Protein AF-A0A3D1F9S6-F1 (afdb_monomer)

Sequence 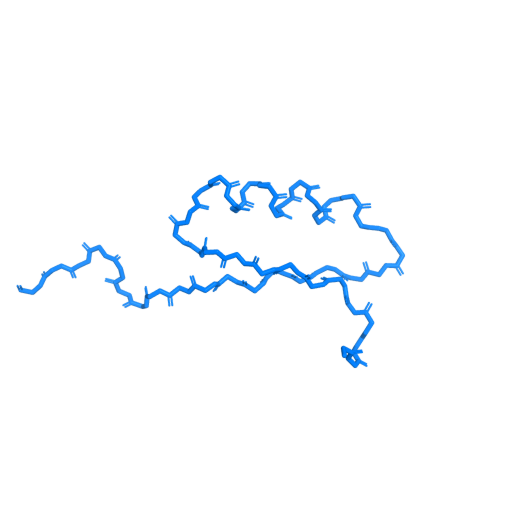(47 aa):
RSFGWHTIEIDGHNMKEILAAFSEAETIKGKPAIIIAHTVKGKGVSF

Radius of gyration: 13.17 Å; Cα contacts (8 Å, |Δi|>4): 47; chains: 1; bounding box: 33×15×38 Å

Nearest PDB structures (foldseek):
  4ote-assembly2_B  TM=4.970E-01  e=2.486E+00  Clostridioides difficile 630

Structure (mmCIF, N/CA/C/O backbone):
data_AF-A0A3D1F9S6-F1
#
_entry.id   AF-A0A3D1F9S6-F1
#
loop_
_atom_site.group_PDB
_atom_site.id
_atom_site.type_symbol
_atom_site.label_atom_id
_atom_site.label_alt_id
_atom_site.label_comp_id
_atom_site.label_asym_id
_atom_site.label_entity_id
_atom_site.label_seq_id
_atom_site.pdbx_PDB_ins_code
_atom_site.Cartn_x
_atom_site.Cartn_y
_atom_site.Cartn_z
_atom_site.occupancy
_atom_site.B_iso_or_equiv
_atom_site.auth_seq_id
_atom_site.auth_comp_id
_atom_site.auth_asym_id
_atom_site.auth_atom_id
_atom_site.pdbx_PDB_model_num
ATOM 1 N N . ARG A 1 1 ? -18.834 0.016 -2.840 1.00 60.22 1 ARG A N 1
ATOM 2 C CA . ARG A 1 1 ? -17.793 -0.584 -1.965 1.00 60.22 1 ARG A CA 1
ATOM 3 C C . ARG A 1 1 ? -18.485 -1.604 -1.058 1.00 60.22 1 ARG A C 1
ATOM 5 O O . ARG A 1 1 ? -19.247 -1.182 -0.205 1.00 60.22 1 ARG A O 1
ATOM 12 N N . SER A 1 2 ? -18.333 -2.908 -1.307 1.00 65.44 2 SER A N 1
ATOM 13 C CA . SER A 1 2 ? -19.237 -3.965 -0.794 1.00 65.44 2 SER A CA 1
ATOM 14 C C . SER A 1 2 ? -18.715 -4.778 0.401 1.00 65.44 2 SER A C 1
ATOM 16 O O . SER A 1 2 ? -19.517 -5.405 1.076 1.00 65.44 2 SER A O 1
ATOM 18 N N . PHE A 1 3 ? -17.413 -4.741 0.711 1.00 81.44 3 PHE A N 1
ATOM 19 C CA . PHE A 1 3 ? -16.824 -5.526 1.813 1.00 81.44 3 PHE A CA 1
ATOM 20 C C . PHE A 1 3 ? -16.528 -4.722 3.094 1.00 81.44 3 PHE A C 1
ATOM 22 O O . PHE A 1 3 ? -16.047 -5.285 4.068 1.00 81.44 3 PHE A O 1
ATOM 29 N N . GLY A 1 4 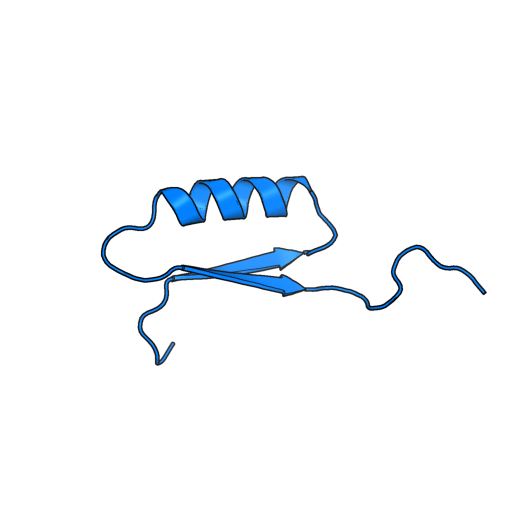? -16.780 -3.407 3.110 1.00 89.50 4 GLY A N 1
ATOM 30 C CA . GLY A 1 4 ? -16.514 -2.549 4.279 1.00 89.50 4 GLY A CA 1
ATOM 31 C C . GLY A 1 4 ? -15.041 -2.173 4.502 1.00 89.50 4 GLY A C 1
ATOM 32 O O . GLY A 1 4 ? -14.711 -1.560 5.513 1.00 89.50 4 GLY A O 1
ATOM 33 N N . TRP A 1 5 ? -14.154 -2.504 3.561 1.00 95.31 5 TRP A N 1
ATOM 34 C CA . TRP A 1 5 ? -12.736 -2.158 3.640 1.00 95.31 5 TRP A CA 1
ATOM 35 C C . TRP A 1 5 ? -12.504 -0.674 3.347 1.00 95.31 5 TRP A C 1
ATOM 37 O O . TRP A 1 5 ? -13.222 -0.047 2.559 1.00 95.31 5 TRP A O 1
ATOM 47 N N . HIS A 1 6 ? -11.464 -0.119 3.961 1.00 96.19 6 HIS A N 1
ATOM 48 C CA . HIS A 1 6 ? -10.891 1.155 3.548 1.00 96.19 6 HIS A CA 1
ATOM 49 C C . HIS A 1 6 ? -9.990 0.929 2.335 1.00 96.19 6 HIS A C 1
ATOM 51 O O . HIS A 1 6 ? -9.010 0.201 2.432 1.00 96.19 6 HIS A O 1
ATOM 57 N N . THR A 1 7 ? -10.342 1.506 1.190 1.00 96.69 7 THR A N 1
ATOM 58 C CA . THR A 1 7 ? -9.609 1.315 -0.067 1.00 96.69 7 THR A CA 1
ATOM 59 C C . THR A 1 7 ? -8.789 2.552 -0.392 1.00 96.69 7 THR A C 1
ATOM 61 O O . THR A 1 7 ? -9.359 3.641 -0.483 1.00 96.69 7 THR A O 1
ATOM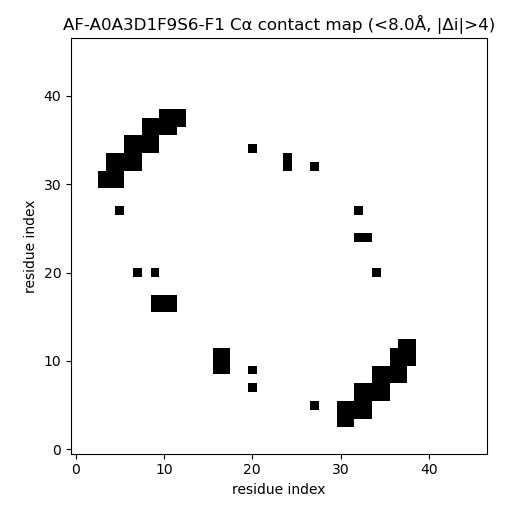 64 N N . ILE A 1 8 ? -7.493 2.346 -0.610 1.00 98.06 8 ILE A N 1
ATOM 65 C CA . ILE A 1 8 ? -6.513 3.345 -1.039 1.00 98.06 8 ILE A CA 1
ATOM 66 C C . ILE A 1 8 ? -6.008 2.910 -2.418 1.00 98.06 8 ILE A C 1
ATOM 68 O O . ILE A 1 8 ? -5.627 1.754 -2.587 1.00 98.06 8 ILE A O 1
ATOM 72 N N . GLU A 1 9 ? -6.028 3.795 -3.409 1.00 98.38 9 GLU A N 1
ATOM 73 C CA . GLU A 1 9 ? -5.504 3.518 -4.753 1.00 98.38 9 GLU A CA 1
ATOM 74 C C . GLU A 1 9 ? -4.289 4.400 -5.020 1.00 98.38 9 GLU A C 1
ATOM 76 O O . GLU A 1 9 ? -4.327 5.589 -4.708 1.00 98.38 9 GLU A O 1
ATOM 81 N N . ILE A 1 10 ? -3.228 3.821 -5.583 1.00 98.62 10 ILE A N 1
ATOM 82 C CA . ILE A 1 10 ? -1.952 4.513 -5.822 1.00 98.62 10 ILE A CA 1
ATOM 83 C C . ILE A 1 10 ? -1.308 4.085 -7.140 1.00 98.62 10 ILE A C 1
ATOM 85 O O . ILE A 1 10 ? -1.560 2.977 -7.632 1.00 98.62 10 ILE A O 1
ATOM 89 N N . ASP A 1 11 ? -0.404 4.912 -7.664 1.00 98.44 11 ASP A N 1
ATOM 90 C CA . ASP A 1 11 ? 0.620 4.446 -8.600 1.00 98.44 11 ASP A CA 1
ATOM 91 C C . ASP A 1 11 ? 1.634 3.568 -7.847 1.00 98.44 11 ASP A C 1
ATOM 93 O O . ASP A 1 11 ? 2.404 4.032 -7.002 1.00 98.44 11 ASP A O 1
ATOM 97 N N . GLY A 1 12 ? 1.662 2.276 -8.179 1.00 98.06 12 GLY A N 1
ATOM 98 C CA . GLY A 1 12 ? 2.577 1.304 -7.586 1.00 98.06 12 GLY A CA 1
ATOM 99 C C . GLY A 1 12 ? 4.048 1.502 -7.963 1.00 98.06 12 GLY A C 1
ATOM 100 O O . GLY A 1 12 ? 4.896 0.759 -7.473 1.00 98.06 12 GLY A O 1
ATOM 101 N N . HIS A 1 13 ? 4.364 2.478 -8.818 1.00 98.06 13 HIS A N 1
ATOM 102 C CA . HIS A 1 13 ? 5.728 2.893 -9.163 1.00 98.06 13 HIS A CA 1
ATOM 103 C C . HIS A 1 13 ? 6.126 4.235 -8.535 1.00 98.06 13 HIS A C 1
ATOM 105 O O . HIS A 1 13 ? 7.256 4.688 -8.731 1.00 98.06 13 HIS A O 1
ATOM 111 N N . ASN A 1 14 ? 5.242 4.867 -7.755 1.00 98.44 14 ASN A N 1
ATOM 112 C CA . ASN A 1 14 ? 5.528 6.115 -7.053 1.00 98.44 14 ASN A CA 1
ATOM 113 C C . ASN A 1 14 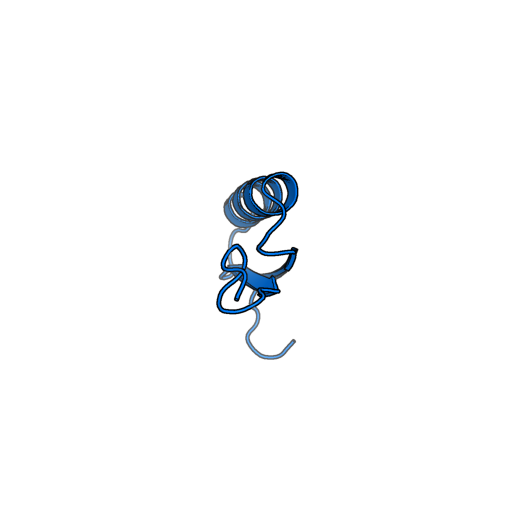? 5.809 5.864 -5.563 1.00 98.44 14 ASN A C 1
ATOM 115 O O . ASN A 1 14 ? 4.903 5.698 -4.749 1.00 98.44 14 ASN A O 1
ATOM 119 N N . MET A 1 15 ? 7.086 5.925 -5.174 1.00 98.31 15 MET A N 1
ATOM 120 C CA . MET A 1 15 ? 7.500 5.693 -3.783 1.00 98.31 15 MET A CA 1
ATOM 121 C C . MET A 1 15 ? 6.870 6.654 -2.771 1.00 98.31 15 MET A C 1
ATOM 123 O O . MET A 1 15 ? 6.665 6.268 -1.622 1.00 98.31 15 MET A O 1
ATOM 127 N N . LYS A 1 16 ? 6.543 7.891 -3.166 1.00 98.62 16 LYS A N 1
ATOM 128 C CA . LYS A 1 16 ? 5.888 8.838 -2.251 1.00 98.62 16 LYS A CA 1
ATOM 129 C C . LYS A 1 16 ? 4.462 8.398 -1.937 1.00 98.62 16 LYS A C 1
ATOM 131 O O . LYS A 1 16 ? 4.055 8.458 -0.782 1.00 98.62 16 LYS A O 1
ATOM 136 N N . GLU A 1 17 ? 3.733 7.932 -2.947 1.00 98.69 17 GLU A N 1
ATOM 137 C CA . GLU A 1 17 ? 2.362 7.443 -2.777 1.00 98.69 17 GLU A CA 1
ATOM 138 C C . GLU A 1 17 ? 2.325 6.137 -1.986 1.00 98.69 17 GLU A C 1
ATOM 140 O O . GLU A 1 17 ? 1.4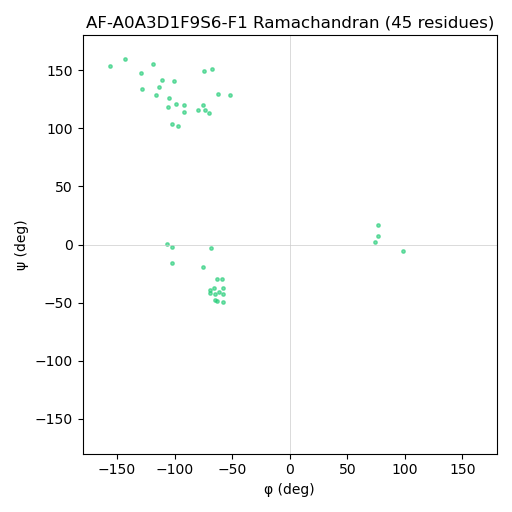78 5.988 -1.113 1.00 98.69 17 GLU A O 1
ATOM 145 N N . ILE A 1 18 ? 3.283 5.234 -2.212 1.00 98.69 18 ILE A N 1
ATOM 146 C CA . ILE A 1 18 ? 3.408 3.993 -1.435 1.00 98.69 18 ILE A CA 1
ATOM 147 C C . ILE A 1 18 ? 3.579 4.300 0.057 1.00 98.69 18 ILE A C 1
ATOM 149 O O . ILE A 1 18 ? 2.859 3.751 0.891 1.00 98.69 18 ILE A O 1
ATOM 153 N N . LEU A 1 19 ? 4.507 5.198 0.403 1.00 98.69 19 LEU A N 1
ATOM 154 C CA . LEU A 1 19 ? 4.748 5.568 1.799 1.00 98.69 19 LEU A CA 1
ATOM 155 C C . LEU A 1 19 ? 3.535 6.272 2.416 1.00 98.69 19 LEU A C 1
AT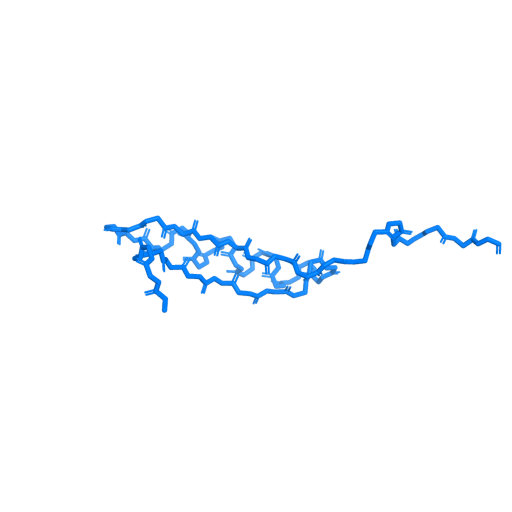OM 157 O O . LEU A 1 19 ? 3.147 5.941 3.534 1.00 98.69 19 LEU A O 1
ATOM 161 N N . ALA A 1 20 ? 2.899 7.187 1.679 1.00 98.69 20 ALA A N 1
ATOM 162 C CA . ALA A 1 20 ? 1.686 7.858 2.136 1.00 98.69 20 ALA A CA 1
ATOM 163 C C . ALA A 1 20 ? 0.530 6.870 2.369 1.00 98.69 20 ALA A C 1
ATOM 165 O O . ALA A 1 20 ? -0.157 6.969 3.384 1.00 98.69 20 ALA A O 1
ATOM 166 N N . ALA A 1 21 ? 0.353 5.884 1.485 1.00 98.62 21 ALA A N 1
ATOM 167 C CA . ALA A 1 21 ? -0.679 4.861 1.614 1.00 98.62 21 ALA A CA 1
ATOM 168 C C . ALA A 1 21 ? -0.452 3.951 2.826 1.00 98.62 21 ALA A C 1
ATOM 170 O O . ALA A 1 21 ? -1.416 3.591 3.501 1.00 98.62 21 ALA A O 1
ATOM 171 N N . PHE A 1 22 ? 0.803 3.609 3.142 1.00 98.62 22 PHE A N 1
ATOM 172 C CA . PHE A 1 22 ? 1.114 2.888 4.378 1.00 98.62 22 PHE A CA 1
ATOM 173 C C . PHE A 1 22 ? 0.807 3.728 5.616 1.00 98.62 22 PHE A C 1
ATOM 175 O O . PHE A 1 22 ? 0.104 3.247 6.505 1.00 98.62 22 PHE A O 1
ATOM 182 N N . SER A 1 23 ? 1.247 4.990 5.648 1.00 98.50 23 SER A N 1
ATOM 183 C CA . SER A 1 23 ? 0.931 5.893 6.759 1.00 98.50 23 SER A CA 1
ATOM 184 C C . SER A 1 23 ? -0.578 6.063 6.946 1.00 98.50 23 SER A C 1
ATOM 186 O O . SER A 1 23 ? -1.060 5.999 8.071 1.00 98.50 23 SER A O 1
ATOM 188 N N . GLU A 1 24 ? -1.347 6.221 5.865 1.00 98.12 24 GLU A N 1
ATOM 189 C CA . GLU A 1 24 ? -2.809 6.294 5.931 1.00 98.12 24 GLU A CA 1
ATOM 190 C C . GLU A 1 24 ? -3.412 4.987 6.461 1.00 98.12 24 GLU A C 1
ATOM 192 O O . GLU A 1 24 ? -4.222 5.026 7.390 1.00 98.12 24 GLU A O 1
ATOM 197 N N . ALA A 1 25 ? -2.995 3.833 5.930 1.00 98.12 25 ALA A N 1
ATOM 198 C CA . ALA A 1 25 ? -3.505 2.527 6.342 1.00 98.12 25 ALA A CA 1
ATOM 199 C C . ALA A 1 25 ? -3.302 2.261 7.845 1.00 98.12 25 ALA A C 1
ATOM 201 O O . ALA A 1 25 ? -4.200 1.717 8.491 1.00 98.12 25 ALA A O 1
ATOM 202 N N . GLU A 1 26 ? -2.179 2.697 8.426 1.00 97.81 26 GLU A N 1
ATOM 203 C CA . GLU A 1 26 ? -1.901 2.576 9.866 1.00 97.81 26 GLU A CA 1
ATOM 204 C C . GLU A 1 26 ? -2.891 3.364 10.744 1.00 97.81 26 GLU A C 1
ATOM 206 O O . GLU A 1 26 ? -3.198 2.947 11.874 1.00 97.81 26 GLU A O 1
ATOM 211 N N . THR A 1 27 ? -3.433 4.474 10.228 1.00 98.12 27 THR A N 1
ATOM 212 C CA . THR A 1 27 ? -4.438 5.286 10.936 1.00 98.12 27 THR A CA 1
ATOM 213 C C . THR A 1 27 ? -5.829 4.652 10.943 1.00 98.12 27 THR A C 1
ATOM 215 O O . THR A 1 27 ? -6.653 4.986 11.797 1.00 98.12 27 THR A O 1
ATOM 218 N N . ILE A 1 28 ? -6.103 3.708 10.039 1.00 97.50 28 ILE A N 1
ATOM 219 C CA . ILE A 1 28 ? -7.421 3.087 9.918 1.00 97.50 28 ILE A CA 1
ATOM 220 C C . ILE A 1 28 ? -7.639 2.088 11.054 1.00 97.50 28 ILE A C 1
ATOM 222 O O . ILE A 1 28 ? -6.919 1.102 11.200 1.00 97.50 28 ILE A O 1
ATOM 226 N N . LYS A 1 29 ? -8.677 2.330 11.858 1.00 95.75 29 LYS A N 1
ATOM 227 C CA . LYS A 1 29 ? -9.121 1.449 12.947 1.00 95.75 29 LYS A CA 1
ATOM 228 C C . LYS A 1 29 ? -10.551 0.971 12.696 1.00 95.75 29 LYS A C 1
ATOM 230 O O . LYS A 1 29 ? -11.323 1.625 11.998 1.00 95.75 29 LYS A O 1
ATOM 235 N N . GLY A 1 30 ? -10.909 -0.179 13.268 1.00 96.06 30 GLY A N 1
ATOM 236 C CA . GLY A 1 30 ? -12.279 -0.713 13.228 1.00 96.06 30 GLY A CA 1
ATOM 237 C C . GLY A 1 30 ? -12.731 -1.293 11.881 1.00 96.06 30 GLY A C 1
ATOM 238 O O . GLY A 1 30 ? -13.869 -1.735 11.769 1.00 96.06 30 GLY A O 1
ATOM 239 N N . LYS A 1 31 ? -11.859 -1.317 10.867 1.00 94.75 31 LYS A N 1
ATOM 240 C CA . LYS A 1 31 ? -12.080 -1.970 9.570 1.00 94.75 31 LYS A CA 1
ATOM 241 C C . LYS A 1 31 ? -10.737 -2.316 8.914 1.00 94.75 31 LYS A C 1
ATOM 243 O O . LYS A 1 31 ? -9.749 -1.636 9.192 1.00 94.75 31 LYS A O 1
ATOM 248 N N . PRO A 1 32 ? -10.679 -3.335 8.046 1.00 96.56 32 PRO A N 1
ATOM 249 C CA . PRO A 1 32 ? -9.481 -3.631 7.264 1.00 96.56 32 PRO A CA 1
ATOM 250 C C . PRO A 1 32 ? -9.191 -2.534 6.229 1.00 96.56 32 PRO A C 1
ATOM 252 O O . PRO A 1 32 ? -10.110 -1.888 5.717 1.00 96.56 32 PRO A O 1
ATOM 255 N N . ALA A 1 33 ? -7.912 -2.354 5.900 1.00 97.25 33 ALA A N 1
ATOM 256 C CA . ALA A 1 33 ? -7.444 -1.478 4.830 1.00 97.25 33 ALA A CA 1
ATOM 257 C C . ALA A 1 33 ? -6.863 -2.306 3.671 1.00 97.25 33 ALA A C 1
ATOM 259 O O . ALA A 1 33 ? -6.209 -3.323 3.895 1.00 97.25 33 ALA A O 1
ATOM 260 N N . ILE A 1 34 ? -7.110 -1.873 2.434 1.00 97.00 34 ILE A N 1
ATOM 261 C CA . ILE A 1 34 ? -6.531 -2.429 1.206 1.00 97.00 34 ILE A CA 1
ATOM 262 C C . ILE A 1 34 ? -5.916 -1.307 0.385 1.00 97.00 34 ILE A C 1
ATOM 264 O O . ILE A 1 34 ? -6.548 -0.275 0.161 1.00 97.00 34 ILE A O 1
ATOM 268 N N . ILE A 1 35 ? -4.698 -1.548 -0.091 1.00 98.25 35 ILE A N 1
ATOM 269 C CA . ILE A 1 35 ? -4.005 -0.682 -1.037 1.00 98.25 35 ILE A CA 1
ATOM 270 C C . ILE A 1 35 ? -4.030 -1.383 -2.395 1.00 98.25 35 ILE A C 1
ATOM 272 O O . ILE A 1 35 ? -3.500 -2.485 -2.541 1.00 98.25 35 ILE A O 1
ATOM 276 N N . ILE A 1 36 ? -4.666 -0.759 -3.381 1.00 98.06 36 ILE A N 1
ATOM 277 C CA . ILE A 1 36 ? -4.671 -1.209 -4.772 1.00 98.06 36 ILE A CA 1
ATOM 278 C C . ILE A 1 36 ? -3.584 -0.417 -5.496 1.00 98.06 36 ILE A C 1
ATOM 280 O O . ILE A 1 36 ? -3.755 0.760 -5.812 1.00 98.06 36 ILE A O 1
ATOM 284 N N . ALA A 1 37 ? -2.444 -1.066 -5.715 1.00 98.38 37 ALA A N 1
ATOM 285 C CA . ALA A 1 37 ? -1.307 -0.474 -6.402 1.00 98.38 37 ALA A CA 1
ATOM 286 C C . ALA A 1 37 ? -1.372 -0.771 -7.905 1.00 98.38 37 ALA A C 1
ATOM 288 O O . ALA A 1 37 ? -1.234 -1.922 -8.334 1.00 98.38 37 ALA A O 1
ATOM 289 N N . HIS A 1 38 ? -1.551 0.272 -8.712 1.00 98.50 38 HIS A N 1
ATOM 290 C CA . HIS A 1 38 ? -1.548 0.168 -10.170 1.00 98.50 38 HIS A CA 1
ATOM 291 C C . HIS A 1 38 ? -0.114 -0.044 -10.659 1.00 98.50 38 HIS A C 1
ATOM 293 O O . HIS A 1 38 ? 0.745 0.811 -10.468 1.00 98.50 38 HIS A O 1
ATOM 299 N N . THR A 1 39 ? 0.179 -1.199 -11.263 1.00 97.81 39 THR A N 1
ATOM 300 C CA . THR A 1 39 ? 1.545 -1.561 -11.670 1.00 97.81 39 THR A CA 1
ATOM 301 C C . THR A 1 39 ? 1.628 -2.015 -13.125 1.00 97.81 39 THR A C 1
ATOM 303 O O . THR A 1 39 ? 0.723 -2.650 -13.657 1.00 97.81 39 THR A O 1
ATOM 306 N N . VAL A 1 40 ? 2.762 -1.730 -13.772 1.00 96.56 40 VAL A N 1
ATOM 307 C CA . VAL A 1 40 ? 3.169 -2.354 -15.035 1.00 96.56 40 VAL A CA 1
ATOM 308 C C . VAL A 1 40 ? 4.028 -3.589 -14.754 1.00 96.56 40 VAL A C 1
ATOM 310 O O . VAL A 1 40 ? 5.106 -3.488 -14.162 1.00 96.56 40 VAL A O 1
ATOM 313 N N . LYS A 1 41 ? 3.580 -4.762 -15.211 1.00 95.62 41 LYS A N 1
ATOM 314 C CA . LYS A 1 41 ? 4.373 -5.998 -15.152 1.00 95.62 41 LYS A CA 1
ATOM 315 C C . LYS A 1 41 ? 5.652 -5.840 -15.983 1.00 95.62 41 LYS A C 1
ATOM 317 O O . LYS A 1 41 ? 5.580 -5.460 -17.145 1.00 95.62 41 LYS A O 1
ATOM 322 N N . GLY A 1 42 ? 6.809 -6.155 -15.397 1.00 94.75 42 GLY A N 1
ATOM 323 C CA . GLY A 1 42 ? 8.106 -6.044 -16.081 1.00 94.75 42 GLY A CA 1
ATOM 324 C C . GLY A 1 42 ? 8.646 -4.614 -16.201 1.00 94.75 42 GLY A C 1
ATOM 325 O O . GLY A 1 42 ? 9.542 -4.370 -17.008 1.00 94.75 42 GLY A O 1
ATOM 326 N N . LYS A 1 43 ? 8.123 -3.658 -15.417 1.00 91.81 43 LYS A N 1
ATOM 327 C CA . LYS A 1 43 ? 8.663 -2.292 -15.361 1.00 91.81 43 LYS A CA 1
ATOM 328 C C . LYS A 1 43 ? 10.177 -2.321 -15.106 1.00 91.81 43 LYS A C 1
ATOM 330 O O . LYS A 1 43 ? 10.628 -2.940 -14.149 1.00 91.81 43 LYS A O 1
ATOM 335 N N . GLY A 1 44 ? 10.938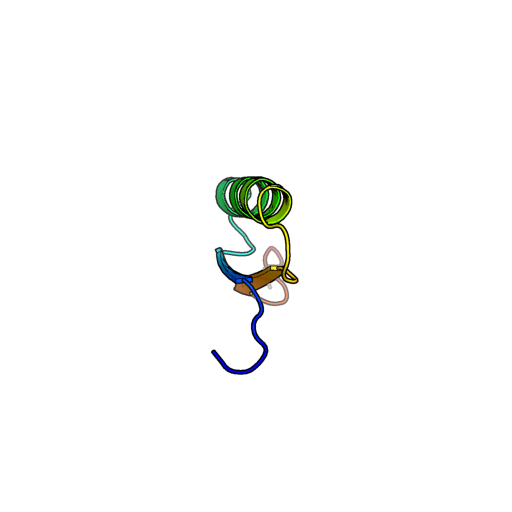 -1.616 -15.944 1.00 91.81 44 GLY A N 1
ATOM 336 C CA . GLY A 1 44 ? 12.396 -1.489 -15.819 1.00 91.81 44 GLY A CA 1
ATOM 337 C C . GLY A 1 44 ? 13.204 -2.433 -16.712 1.00 91.81 44 GLY A C 1
ATOM 338 O O . GLY A 1 44 ? 14.418 -2.279 -16.783 1.00 91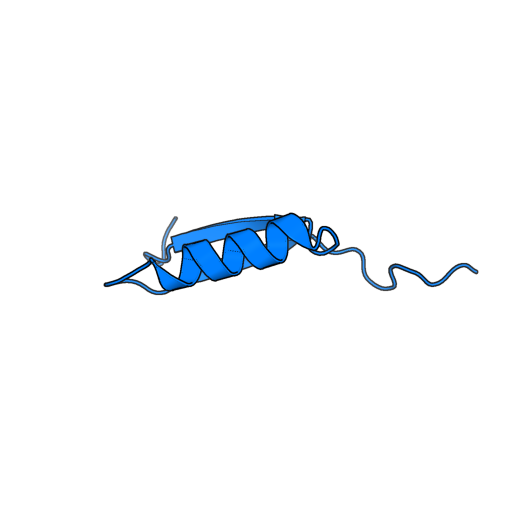.81 44 GLY A O 1
ATOM 339 N N . VAL A 1 45 ? 12.558 -3.359 -17.429 1.00 91.81 45 VAL A N 1
ATOM 340 C CA . VAL A 1 45 ? 13.212 -4.181 -18.458 1.00 91.81 45 VAL A CA 1
ATOM 341 C C . VAL A 1 45 ? 12.923 -3.591 -19.842 1.00 91.81 45 VAL A C 1
ATOM 343 O O . VAL A 1 45 ? 11.762 -3.472 -20.232 1.00 91.81 45 VAL A O 1
ATOM 346 N N . SER A 1 46 ? 13.975 -3.218 -20.577 1.00 80.44 46 SER A N 1
ATOM 347 C CA . SER A 1 46 ? 13.929 -2.841 -21.999 1.00 80.44 46 SER A CA 1
ATOM 348 C C . SER A 1 46 ? 14.397 -4.010 -22.872 1.00 80.44 46 SER A C 1
ATOM 350 O O . SER A 1 46 ? 15.332 -4.712 -22.484 1.00 80.44 46 SER A O 1
ATOM 352 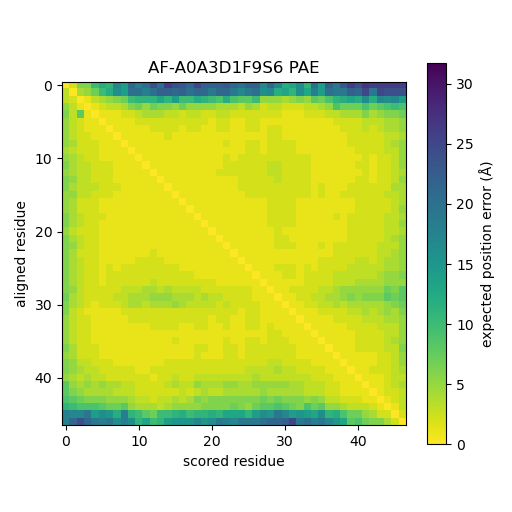N N . PHE A 1 47 ? 13.739 -4.218 -24.015 1.00 71.38 47 PHE A N 1
ATOM 353 C CA . PHE A 1 47 ? 14.073 -5.241 -25.015 1.00 71.38 47 PHE A CA 1
ATOM 354 C C . PHE A 1 47 ? 14.947 -4.679 -26.138 1.00 71.38 47 PHE A C 1
ATOM 356 O O . PHE A 1 47 ? 14.878 -3.450 -26.373 1.00 71.38 47 PHE A O 1
#

Foldseek 3Di:
DPPQEAEAEEALPDPVSVVVQVVVQVPDPPHHYDYHHDDDPPPPDDD

Secondary structure (DSSP, 8-state):
--S--EEEEEETT-HHHHHHHHHHHHH--SS-EEEEEE--TTTT---

Solvent-accessible surface area (backbone atoms only — not comparable to full-atom values): 3125 Å² total; per-residue (Å²): 134,89,82,68,58,48,77,46,77,40,54,59,83,39,68,69,50,52,54,49,51,52,59,52,46,71,70,54,71,100,47,59,67,46,76,51,58,52,70,68,89,67,72,92,70,83,133

Mean predicted aligned error: 3.5 Å

pLDDT: mean 94.31, std 8.49, range [60.22, 98.69]